Protein AF-A0A7J7GTV4-F1 (afdb_monomer_lite)

Structure (mmCIF, N/CA/C/O backbone):
data_AF-A0A7J7GTV4-F1
#
_entry.id   AF-A0A7J7GTV4-F1
#
loop_
_atom_site.group_PDB
_atom_site.id
_atom_site.type_symbol
_atom_site.label_atom_id
_atom_site.label_alt_id
_atom_site.label_comp_id
_atom_site.label_asym_id
_atom_site.label_entity_id
_atom_site.label_seq_id
_atom_site.pdbx_PDB_ins_code
_atom_site.Cartn_x
_atom_site.Cartn_y
_atom_site.Cartn_z
_atom_site.occupancy
_atom_site.B_iso_or_equiv
_atom_site.auth_seq_id
_atom_site.auth_comp_id
_atom_site.auth_asym_id
_atom_site.auth_atom_id
_atom_site.pdbx_PDB_model_num
ATOM 1 N N . MET A 1 1 ? 9.099 2.540 0.597 1.00 70.88 1 MET A N 1
ATOM 2 C CA . MET A 1 1 ? 8.971 4.013 0.679 1.00 70.88 1 MET A CA 1
ATOM 3 C C . MET A 1 1 ? 7.509 4.401 0.786 1.00 70.88 1 MET A C 1
ATOM 5 O O . MET A 1 1 ? 7.129 4.895 1.829 1.00 70.88 1 MET A O 1
ATOM 9 N N . ILE A 1 2 ? 6.687 4.075 -0.214 1.00 70.25 2 ILE A N 1
ATOM 10 C CA . ILE A 1 2 ? 5.270 4.474 -0.244 1.00 70.25 2 ILE A CA 1
ATOM 11 C C . ILE A 1 2 ? 4.413 3.881 0.897 1.00 70.25 2 ILE A C 1
ATOM 13 O O . ILE A 1 2 ? 3.488 4.518 1.371 1.00 70.25 2 ILE A O 1
ATOM 17 N N . PHE A 1 3 ? 4.768 2.697 1.414 1.00 67.94 3 PHE A N 1
ATOM 18 C CA . PHE A 1 3 ? 4.115 2.097 2.589 1.00 67.94 3 PHE A CA 1
ATOM 19 C C . PHE A 1 3 ? 4.681 2.585 3.936 1.00 67.94 3 PHE A C 1
ATOM 21 O O . PHE A 1 3 ? 4.244 2.133 4.985 1.00 67.94 3 PHE A O 1
ATOM 28 N N . LYS A 1 4 ? 5.681 3.484 3.945 1.00 69.38 4 LYS A N 1
ATOM 29 C CA . LYS A 1 4 ? 6.364 3.917 5.182 1.00 69.38 4 LYS A CA 1
ATOM 30 C C . LYS A 1 4 ? 5.688 5.117 5.876 1.00 69.38 4 LYS A C 1
ATOM 32 O O . LYS A 1 4 ? 6.223 5.604 6.874 1.00 69.38 4 LYS A O 1
ATOM 37 N N . GLY A 1 5 ? 4.522 5.551 5.402 1.00 62.59 5 GLY A N 1
ATOM 38 C CA . GLY A 1 5 ? 3.696 6.571 6.048 1.00 62.59 5 GLY A CA 1
ATOM 39 C C . GLY A 1 5 ? 2.960 7.459 5.047 1.00 62.59 5 GLY A C 1
ATOM 40 O O . GLY A 1 5 ? 3.502 7.835 4.008 1.00 62.59 5 GLY A O 1
ATOM 41 N N . ILE A 1 6 ? 1.732 7.811 5.401 1.00 74.81 6 ILE A N 1
ATOM 42 C CA . ILE A 1 6 ? 0.880 8.777 4.701 1.00 74.81 6 ILE A CA 1
ATOM 43 C C . ILE A 1 6 ? 0.579 9.939 5.647 1.00 74.81 6 ILE A C 1
ATOM 45 O O . ILE A 1 6 ? 0.777 9.832 6.857 1.00 74.81 6 ILE A O 1
ATOM 49 N N . GLU A 1 7 ? 0.110 11.066 5.119 1.00 68.31 7 GLU A N 1
ATOM 50 C CA . GLU A 1 7 ? -0.129 12.269 5.929 1.00 68.31 7 GLU A CA 1
ATOM 51 C C . GLU A 1 7 ? -1.079 12.031 7.118 1.00 68.31 7 GLU A C 1
ATOM 53 O O . GLU A 1 7 ? -0.888 12.607 8.188 1.00 68.31 7 GLU A O 1
ATOM 58 N N . LYS A 1 8 ? -2.055 11.127 6.961 1.00 70.88 8 LYS A N 1
ATOM 59 C CA . LYS A 1 8 ? -3.061 10.810 7.985 1.00 70.88 8 LYS A CA 1
ATOM 60 C C . LYS A 1 8 ? -2.704 9.644 8.914 1.00 70.88 8 LYS A C 1
ATOM 62 O O . LYS A 1 8 ? -3.321 9.537 9.968 1.00 70.88 8 LYS A O 1
ATOM 67 N N . ARG A 1 9 ? -1.792 8.743 8.521 1.00 77.94 9 ARG A N 1
ATOM 68 C CA . ARG A 1 9 ? -1.517 7.472 9.230 1.00 77.94 9 ARG A CA 1
ATOM 69 C C . ARG A 1 9 ? -0.043 7.085 9.126 1.00 77.94 9 ARG A C 1
ATOM 71 O O . ARG A 1 9 ? 0.592 7.190 8.074 1.00 77.94 9 ARG A O 1
ATOM 78 N N . THR A 1 10 ? 0.512 6.582 10.216 1.00 81.06 10 THR A N 1
ATOM 79 C CA . THR A 1 10 ? 1.858 6.002 10.232 1.00 81.06 10 THR A CA 1
ATOM 80 C C . THR A 1 10 ? 1.889 4.650 9.511 1.00 81.06 10 THR A C 1
ATOM 82 O O . THR A 1 10 ? 0.866 3.988 9.359 1.00 81.06 10 THR A O 1
ATOM 85 N N . ALA A 1 11 ? 3.082 4.199 9.103 1.00 80.81 11 ALA A N 1
ATOM 86 C CA . ALA A 1 11 ? 3.266 2.871 8.499 1.00 80.81 11 ALA A CA 1
ATOM 87 C C . ALA A 1 11 ? 2.680 1.739 9.359 1.00 80.81 11 ALA A C 1
ATOM 89 O O . ALA A 1 11 ? 2.027 0.844 8.842 1.00 80.81 11 ALA A O 1
ATOM 90 N N . ARG A 1 12 ? 2.889 1.821 10.681 1.00 83.44 12 ARG A N 1
ATOM 91 C CA . ARG A 1 12 ? 2.420 0.813 11.636 1.00 83.44 12 ARG A CA 1
ATOM 92 C C . ARG A 1 12 ? 0.898 0.774 11.712 1.00 83.44 12 ARG A C 1
ATOM 94 O O . ARG A 1 12 ? 0.327 -0.302 11.704 1.00 83.44 12 ARG A O 1
ATOM 101 N N . GLU A 1 13 ? 0.251 1.935 11.777 1.00 86.88 13 GLU A N 1
ATOM 102 C CA . GLU A 1 13 ? -1.216 2.006 11.808 1.00 86.88 13 GLU A CA 1
ATOM 103 C C . GLU A 1 13 ? -1.824 1.443 10.521 1.00 86.88 13 GLU A C 1
ATOM 105 O O . GLU A 1 13 ? -2.829 0.746 10.575 1.00 86.88 13 GLU A O 1
ATOM 110 N N . LEU A 1 14 ? -1.186 1.699 9.376 1.00 84.75 14 LEU A N 1
ATOM 111 C CA . LEU A 1 14 ? -1.613 1.168 8.085 1.00 84.75 14 LEU A CA 1
ATOM 112 C C . LEU A 1 14 ? -1.478 -0.365 8.016 1.00 84.75 14 LEU A C 1
ATOM 114 O O . LEU A 1 14 ? -2.385 -1.041 7.535 1.00 84.75 14 LEU A O 1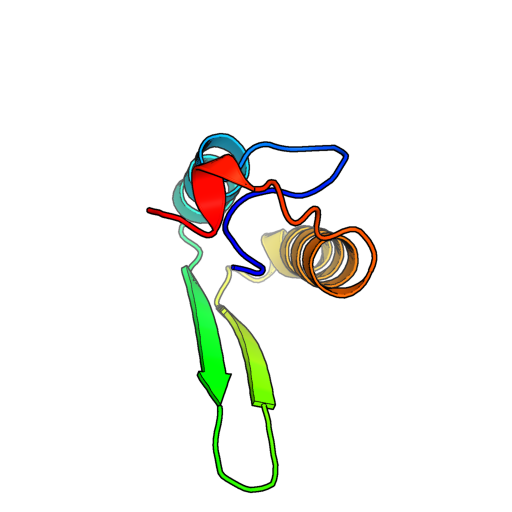
ATOM 118 N N . GLU A 1 15 ? -0.362 -0.910 8.510 1.00 83.44 15 GLU A N 1
ATOM 119 C CA . GLU A 1 15 ? -0.139 -2.358 8.622 1.00 83.44 15 GLU A CA 1
ATOM 120 C C . GLU A 1 15 ? -1.157 -3.005 9.573 1.00 83.44 15 GLU A C 1
ATOM 122 O O . GLU A 1 15 ? -1.842 -3.946 9.179 1.00 83.44 15 GLU A O 1
ATOM 127 N N . GLU A 1 16 ? -1.339 -2.451 10.776 1.00 88.19 16 GLU A N 1
ATOM 128 C CA . GLU A 1 16 ? -2.313 -2.942 11.761 1.00 88.19 16 GLU A CA 1
ATOM 129 C C . GLU A 1 16 ? -3.746 -2.901 11.217 1.00 88.19 16 GLU A C 1
ATOM 131 O O . GLU A 1 16 ? -4.544 -3.801 11.470 1.00 88.19 16 GLU A O 1
ATOM 136 N N . GLU A 1 17 ? -4.106 -1.868 10.460 1.00 88.25 17 GLU A N 1
ATOM 137 C CA . GLU A 1 17 ? -5.441 -1.735 9.886 1.00 88.25 17 GLU A CA 1
ATOM 138 C C . GLU A 1 17 ? -5.729 -2.796 8.818 1.00 88.25 17 GLU A C 1
ATOM 140 O O . GLU A 1 17 ? -6.829 -3.356 8.805 1.00 88.25 17 GLU A O 1
ATOM 145 N N . ILE A 1 18 ? -4.750 -3.087 7.955 1.00 87.75 18 ILE A N 1
ATOM 146 C CA . ILE A 1 18 ? -4.838 -4.136 6.929 1.00 87.75 18 ILE A CA 1
ATOM 147 C C . ILE A 1 18 ? -4.839 -5.533 7.568 1.00 87.75 18 ILE A C 1
ATOM 149 O O . ILE A 1 18 ? -5.625 -6.389 7.161 1.00 87.75 18 ILE A O 1
ATOM 153 N N . GLU A 1 19 ? -4.022 -5.773 8.594 1.00 88.12 19 GLU A N 1
ATOM 154 C CA . GLU A 1 19 ? -4.011 -7.059 9.300 1.00 88.12 19 GLU A CA 1
ATOM 155 C C . GLU A 1 19 ? -5.315 -7.307 10.069 1.00 88.12 19 GLU A C 1
ATOM 157 O O . GLU A 1 19 ? -5.857 -8.412 10.025 1.00 88.12 19 GLU A O 1
ATOM 162 N N . ASN A 1 20 ? -5.881 -6.277 10.708 1.00 90.62 20 ASN A N 1
ATOM 163 C CA . ASN A 1 20 ? -7.138 -6.393 11.456 1.00 90.62 20 ASN A CA 1
ATOM 164 C C . ASN A 1 20 ? -8.347 -6.747 10.573 1.00 90.62 20 ASN A C 1
ATOM 166 O O . ASN A 1 20 ? -9.301 -7.345 11.066 1.00 90.62 20 ASN A O 1
ATOM 170 N N . MET A 1 21 ? -8.321 -6.408 9.279 1.00 91.19 21 MET A N 1
ATOM 171 C CA . MET A 1 21 ? -9.343 -6.839 8.308 1.00 91.19 21 MET A CA 1
ATOM 172 C C . MET A 1 21 ? -9.049 -8.218 7.689 1.00 91.19 21 MET A C 1
ATOM 174 O O . MET A 1 21 ? -9.757 -8.661 6.787 1.00 91.19 21 MET A O 1
ATOM 178 N N . GLY A 1 22 ? -7.981 -8.899 8.125 1.00 90.44 22 GLY A N 1
ATOM 179 C CA . GLY A 1 22 ? -7.507 -10.140 7.503 1.00 90.44 22 GLY A CA 1
ATOM 180 C C . GLY A 1 22 ? -7.035 -9.945 6.058 1.00 90.44 22 GLY A C 1
ATOM 181 O O . GLY A 1 22 ? -6.987 -10.901 5.281 1.00 90.44 22 GLY A O 1
ATOM 182 N N . GLY A 1 23 ? -6.740 -8.700 5.683 1.00 90.56 23 GLY A N 1
ATOM 183 C CA . GLY A 1 23 ? -6.318 -8.309 4.353 1.00 90.56 23 GLY A CA 1
ATOM 184 C C . GLY A 1 23 ? -4.811 -8.419 4.170 1.00 90.56 23 GLY A C 1
ATOM 185 O O . GLY A 1 23 ? -4.042 -8.569 5.114 1.00 90.56 23 GLY A O 1
ATOM 186 N N . HIS A 1 24 ? -4.374 -8.312 2.921 1.00 90.88 24 HIS A N 1
ATOM 187 C CA . HIS A 1 24 ? -2.963 -8.236 2.579 1.00 90.88 24 HIS A CA 1
ATOM 188 C C . HIS A 1 24 ? -2.732 -7.198 1.482 1.00 90.88 24 HIS A C 1
ATOM 190 O O . HIS A 1 24 ? -3.281 -7.298 0.382 1.00 90.88 24 HIS A O 1
ATOM 196 N N . LEU A 1 25 ? -1.861 -6.235 1.765 1.00 90.00 25 LEU A N 1
ATOM 197 C CA . LEU A 1 25 ? -1.447 -5.166 0.861 1.00 90.00 25 LEU A CA 1
ATOM 198 C C . LEU A 1 25 ? -0.044 -5.469 0.326 1.00 90.00 25 LEU A C 1
ATOM 200 O O . LEU A 1 25 ? 0.828 -5.894 1.079 1.00 90.00 25 LEU A O 1
ATOM 204 N N . ASN A 1 26 ? 0.198 -5.272 -0.968 1.00 90.88 26 ASN A N 1
ATOM 205 C CA . ASN A 1 26 ? 1.535 -5.454 -1.529 1.00 90.88 26 ASN A CA 1
ATOM 206 C C . ASN A 1 26 ? 1.778 -4.554 -2.746 1.00 90.88 26 ASN A C 1
ATOM 208 O O . ASN A 1 26 ? 0.852 -3.970 -3.316 1.00 90.88 26 ASN A O 1
ATOM 212 N N . ALA A 1 27 ? 3.039 -4.473 -3.163 1.00 92.31 27 ALA A N 1
ATOM 213 C CA . ALA A 1 27 ? 3.442 -3.802 -4.384 1.00 92.31 27 ALA A CA 1
ATOM 214 C C . ALA A 1 27 ? 4.553 -4.553 -5.110 1.00 92.31 27 ALA A C 1
ATOM 216 O O . ALA A 1 27 ? 5.408 -5.182 -4.489 1.00 92.31 27 ALA A O 1
ATOM 217 N N . TYR A 1 28 ? 4.579 -4.428 -6.432 1.00 93.81 28 TYR A N 1
ATOM 218 C CA . TYR A 1 28 ? 5.725 -4.832 -7.236 1.00 93.81 28 TYR A CA 1
ATOM 219 C C . TYR A 1 28 ? 5.950 -3.853 -8.385 1.00 93.81 28 TYR A C 1
ATOM 221 O O . TYR A 1 28 ? 5.017 -3.221 -8.881 1.00 93.81 28 TYR A O 1
ATOM 229 N N . THR A 1 29 ? 7.198 -3.768 -8.831 1.00 95.50 29 THR A N 1
ATOM 230 C CA . THR A 1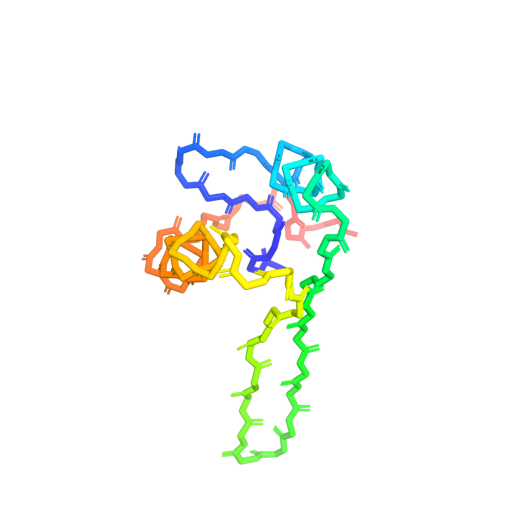 29 ? 7.615 -2.931 -9.956 1.00 95.50 29 THR A CA 1
ATOM 231 C C . THR A 1 29 ? 8.367 -3.789 -10.964 1.00 95.50 29 THR A C 1
ATOM 233 O O . THR A 1 29 ? 9.244 -4.572 -10.604 1.00 95.50 29 THR A O 1
ATOM 236 N N . SER A 1 30 ? 7.999 -3.634 -12.230 1.00 95.81 30 SER A N 1
ATOM 237 C CA . SER A 1 30 ? 8.674 -4.169 -13.410 1.00 95.81 30 SER A CA 1
ATOM 238 C C . SER A 1 30 ? 9.315 -3.019 -14.200 1.00 95.81 30 SER A C 1
ATOM 240 O O . SER A 1 30 ? 9.298 -1.866 -13.773 1.00 95.81 30 SER A O 1
ATOM 242 N N . ARG A 1 31 ? 9.883 -3.320 -15.372 1.00 95.75 31 ARG A N 1
ATOM 243 C CA . ARG A 1 31 ? 10.509 -2.318 -16.248 1.00 95.75 31 ARG A CA 1
ATOM 244 C C . ARG A 1 31 ? 9.532 -1.257 -16.748 1.00 95.75 31 ARG A C 1
ATOM 246 O O . ARG A 1 31 ? 9.925 -0.110 -16.903 1.00 95.75 31 ARG A O 1
ATOM 253 N N . GLU A 1 32 ? 8.284 -1.638 -17.001 1.00 97.50 32 GLU A N 1
ATOM 254 C CA . GLU A 1 32 ? 7.306 -0.766 -17.667 1.00 97.50 32 GLU A CA 1
ATOM 255 C C . GLU A 1 32 ? 6.006 -0.598 -16.869 1.00 97.50 32 GLU A C 1
ATOM 257 O O . GLU A 1 32 ? 5.082 0.064 -17.330 1.00 97.50 32 GLU A O 1
ATOM 262 N N . HIS A 1 33 ? 5.864 -1.262 -15.721 1.00 94.69 33 HIS A N 1
ATOM 263 C CA . HIS A 1 33 ? 4.623 -1.231 -14.949 1.00 94.69 33 HIS A CA 1
ATOM 264 C C . HIS A 1 33 ? 4.913 -1.432 -13.469 1.00 94.69 33 HIS A C 1
ATOM 266 O O . HIS A 1 33 ? 5.774 -2.222 -13.084 1.00 94.69 33 HIS A O 1
ATOM 272 N N . THR A 1 34 ? 4.147 -0.727 -12.649 1.00 95.50 34 THR A N 1
ATOM 273 C CA . THR A 1 34 ? 4.142 -0.862 -11.198 1.00 95.50 34 THR A CA 1
ATOM 274 C C . THR A 1 34 ? 2.720 -1.154 -10.766 1.00 95.50 34 THR A C 1
ATOM 276 O O . THR A 1 34 ? 1.783 -0.520 -11.249 1.00 95.50 34 THR A O 1
ATOM 279 N N . ALA A 1 35 ? 2.563 -2.111 -9.862 1.00 94.69 35 ALA A N 1
ATOM 280 C CA . ALA A 1 35 ? 1.278 -2.478 -9.303 1.00 94.69 35 ALA A CA 1
ATOM 281 C C . ALA A 1 35 ? 1.299 -2.289 -7.789 1.00 94.69 35 ALA A C 1
ATOM 283 O O . ALA A 1 35 ? 2.193 -2.791 -7.107 1.00 94.69 35 ALA A O 1
ATOM 284 N N . TYR A 1 36 ? 0.267 -1.621 -7.287 1.00 93.94 36 TYR A N 1
ATOM 285 C CA . TYR A 1 36 ? -0.102 -1.560 -5.878 1.00 93.94 36 TYR A CA 1
ATOM 286 C C . TYR A 1 36 ? -1.456 -2.239 -5.755 1.00 93.94 36 TYR A C 1
ATOM 288 O O . TYR A 1 36 ? -2.384 -1.881 -6.480 1.00 93.94 36 TYR A O 1
ATOM 296 N N . TYR A 1 37 ? -1.566 -3.251 -4.901 1.00 94.19 37 TYR A N 1
ATOM 297 C CA . TYR A 1 37 ? -2.791 -4.035 -4.799 1.00 94.19 37 TYR A CA 1
ATOM 298 C C . TYR A 1 37 ? -3.074 -4.460 -3.363 1.00 94.19 37 TYR A C 1
ATOM 300 O O . TYR A 1 37 ? -2.167 -4.602 -2.542 1.00 94.19 37 TYR A O 1
ATOM 308 N N . ALA A 1 38 ? -4.352 -4.703 -3.091 1.00 93.75 38 ALA A N 1
ATOM 309 C CA . ALA A 1 38 ? -4.842 -5.232 -1.831 1.00 93.75 38 ALA A CA 1
ATOM 310 C C . ALA A 1 38 ? -5.715 -6.461 -2.103 1.00 93.75 38 ALA A C 1
ATOM 312 O O . ALA A 1 38 ? -6.516 -6.471 -3.038 1.00 93.75 38 ALA A O 1
ATOM 313 N N . LYS A 1 39 ? -5.553 -7.500 -1.286 1.00 95.19 39 LYS A N 1
ATOM 314 C CA . LYS A 1 39 ? -6.485 -8.624 -1.184 1.00 95.19 39 LYS A CA 1
ATOM 315 C C . LYS A 1 39 ? -7.216 -8.481 0.139 1.00 95.19 39 LYS A C 1
ATOM 317 O O . LYS A 1 39 ? -6.561 -8.450 1.173 1.00 95.19 39 LYS A O 1
ATOM 322 N N . VAL A 1 40 ? -8.535 -8.373 0.100 1.00 95.69 40 VAL A N 1
ATOM 323 C CA . VAL A 1 40 ? -9.378 -8.149 1.279 1.00 95.69 40 VAL A CA 1
ATOM 324 C C . VAL A 1 40 ? -10.677 -8.936 1.155 1.00 95.69 40 VAL A C 1
ATOM 326 O O . VAL A 1 40 ? -11.000 -9.421 0.066 1.00 95.69 40 VAL A O 1
ATOM 329 N N . MET A 1 41 ? -11.408 -9.060 2.262 1.00 95.06 41 MET A N 1
ATOM 330 C CA . MET A 1 41 ? -12.779 -9.563 2.238 1.00 95.06 41 MET A CA 1
ATOM 331 C C . MET A 1 41 ? -13.694 -8.578 1.499 1.00 95.06 41 MET A C 1
ATOM 333 O O . MET A 1 41 ? -13.395 -7.390 1.373 1.00 95.06 41 MET A O 1
ATOM 337 N N . ASP A 1 42 ? -14.819 -9.077 1.000 1.00 96.19 42 ASP A N 1
ATOM 338 C CA . ASP A 1 42 ? -15.800 -8.320 0.217 1.00 96.19 42 ASP A CA 1
ATOM 339 C C . ASP A 1 42 ? -16.279 -7.045 0.926 1.00 96.19 42 ASP A C 1
ATOM 341 O O . ASP A 1 42 ? -16.317 -5.970 0.323 1.00 96.19 42 ASP A O 1
ATOM 345 N N . ASN A 1 43 ? -16.561 -7.147 2.225 1.00 96.50 43 ASN A N 1
ATOM 346 C CA . ASN A 1 43 ? -17.030 -6.023 3.035 1.00 96.50 43 ASN A CA 1
ATOM 347 C C . ASN A 1 43 ? -15.967 -4.928 3.239 1.00 96.50 43 ASN A C 1
ATOM 349 O O . ASN 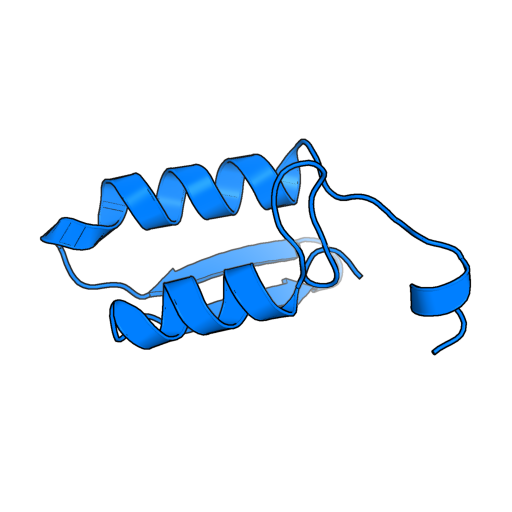A 1 43 ? -16.316 -3.781 3.517 1.00 96.50 43 ASN A O 1
ATOM 353 N N . ASP A 1 44 ? -14.685 -5.248 3.054 1.00 96.31 44 ASP A N 1
ATOM 354 C CA . ASP A 1 44 ? -13.562 -4.335 3.286 1.00 96.31 44 ASP A CA 1
ATOM 355 C C . ASP A 1 44 ? -13.055 -3.656 2.006 1.00 96.31 44 ASP A C 1
ATOM 357 O O . ASP A 1 44 ? -12.166 -2.804 2.064 1.00 96.31 44 ASP A O 1
ATOM 361 N N . VAL A 1 45 ? -13.635 -3.966 0.840 1.00 96.00 45 VAL A N 1
ATOM 362 C CA . VAL A 1 45 ? -13.246 -3.361 -0.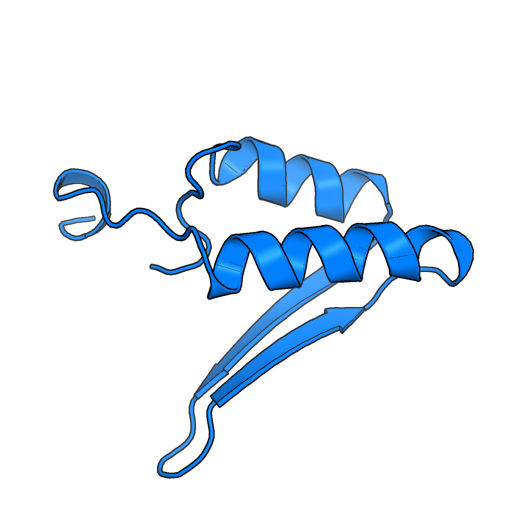447 1.00 96.00 45 VAL A CA 1
ATOM 363 C C . VAL A 1 45 ? -13.259 -1.823 -0.416 1.00 96.00 45 VAL A C 1
ATOM 365 O O . VAL A 1 45 ? -12.264 -1.233 -0.849 1.00 96.00 45 VAL A O 1
ATOM 368 N N . PRO A 1 46 ? -14.294 -1.134 0.115 1.00 95.94 46 PRO A N 1
ATOM 369 C CA . PRO A 1 46 ? -14.285 0.329 0.186 1.00 95.94 46 PRO A CA 1
ATOM 370 C C . PRO A 1 46 ? -13.115 0.872 1.014 1.00 95.94 46 PRO A C 1
ATOM 372 O O . PRO A 1 46 ? -12.505 1.876 0.654 1.00 95.94 46 PRO A O 1
ATOM 375 N N . LYS A 1 47 ? -12.771 0.174 2.100 1.00 92.81 47 LYS A N 1
ATOM 376 C CA . LYS A 1 47 ? -11.691 0.552 3.010 1.00 92.81 47 LYS A CA 1
ATOM 377 C C . LYS A 1 47 ? -10.318 0.322 2.378 1.00 92.81 47 LYS A C 1
ATOM 379 O O . LYS A 1 47 ? -9.451 1.185 2.461 1.00 92.81 47 LYS A O 1
ATOM 384 N N . ALA A 1 48 ? -10.134 -0.794 1.676 1.00 93.25 48 ALA A N 1
ATOM 385 C CA . ALA A 1 48 ? -8.918 -1.068 0.915 1.00 93.25 48 ALA A CA 1
ATOM 386 C C . ALA A 1 48 ? -8.686 -0.044 -0.207 1.00 93.25 48 ALA A C 1
ATOM 388 O O . ALA A 1 48 ? -7.546 0.341 -0.465 1.00 93.25 48 ALA A O 1
ATOM 389 N N . LEU A 1 49 ? -9.762 0.410 -0.859 1.00 94.81 49 LEU A N 1
ATOM 390 C CA . LEU A 1 49 ? -9.689 1.431 -1.900 1.00 94.81 49 LEU A CA 1
ATOM 391 C C . LEU A 1 49 ? -9.290 2.800 -1.332 1.00 94.81 49 LEU A C 1
ATOM 393 O O . LEU A 1 49 ? -8.435 3.458 -1.921 1.00 94.81 49 LEU A O 1
ATOM 397 N N . ASP A 1 50 ? -9.860 3.197 -0.189 1.00 92.69 50 ASP A N 1
ATOM 398 C CA . ASP A 1 50 ? -9.460 4.413 0.538 1.00 92.69 50 ASP A CA 1
ATOM 399 C C . ASP A 1 50 ? -7.970 4.370 0.896 1.00 92.69 50 ASP A C 1
ATOM 401 O O . ASP A 1 50 ? -7.222 5.291 0.572 1.00 92.69 50 ASP A O 1
ATOM 405 N N . ILE A 1 51 ? -7.515 3.249 1.460 1.00 89.94 51 ILE A N 1
ATOM 406 C CA . ILE A 1 51 ? -6.110 3.039 1.821 1.00 89.94 51 ILE A CA 1
ATOM 407 C C . ILE A 1 51 ? -5.199 3.152 0.589 1.00 89.94 51 ILE A C 1
ATOM 409 O O . ILE A 1 51 ? -4.207 3.879 0.623 1.00 89.94 51 ILE A O 1
ATOM 413 N N . LEU A 1 52 ? -5.526 2.472 -0.515 1.00 91.94 52 LEU A N 1
ATOM 414 C CA . LEU A 1 52 ? -4.735 2.551 -1.748 1.00 91.94 52 LEU A CA 1
ATOM 415 C C . LEU A 1 52 ? -4.699 3.975 -2.318 1.00 91.94 52 LEU A C 1
ATOM 417 O O . LEU A 1 52 ? -3.638 4.421 -2.757 1.00 91.94 52 LEU A O 1
ATOM 421 N N . ALA A 1 53 ? -5.821 4.696 -2.301 1.00 92.75 53 ALA A N 1
ATOM 422 C CA . ALA A 1 53 ? -5.877 6.078 -2.763 1.00 92.75 53 ALA A CA 1
ATOM 423 C C . ALA A 1 53 ? -4.993 6.996 -1.905 1.00 92.75 53 ALA A C 1
ATOM 425 O O . ALA A 1 53 ? -4.223 7.782 -2.455 1.00 92.75 53 ALA A O 1
ATOM 426 N N . ASP A 1 54 ? -5.048 6.853 -0.579 1.00 89.25 54 ASP A N 1
ATOM 427 C CA . ASP A 1 54 ? -4.277 7.679 0.353 1.00 89.25 54 ASP A CA 1
ATOM 428 C C . ASP A 1 54 ? -2.766 7.422 0.214 1.00 89.25 54 ASP A C 1
ATOM 430 O O . ASP A 1 54 ? -1.967 8.357 0.161 1.00 89.25 54 ASP A O 1
ATOM 434 N N . ILE A 1 55 ? -2.365 6.158 0.031 1.00 88.50 55 ILE A N 1
ATOM 435 C CA . ILE A 1 55 ? -0.971 5.771 -0.250 1.00 88.50 55 ILE A CA 1
ATOM 436 C C . ILE A 1 55 ? -0.476 6.380 -1.563 1.00 88.50 55 ILE A C 1
ATOM 438 O O . ILE A 1 55 ? 0.650 6.868 -1.632 1.00 88.50 55 ILE A O 1
ATOM 442 N N . LEU A 1 56 ? -1.290 6.344 -2.618 1.00 90.06 56 LEU A N 1
ATOM 443 C CA . LEU A 1 56 ? -0.876 6.818 -3.939 1.00 90.06 56 LEU A CA 1
ATOM 444 C C . LEU A 1 56 ? -0.858 8.346 -4.051 1.00 90.06 56 LEU A C 1
ATOM 446 O O . LEU A 1 56 ? -0.071 8.876 -4.832 1.00 90.06 56 LEU A O 1
ATOM 450 N N . GLN A 1 57 ? -1.707 9.048 -3.298 1.00 90.25 57 GLN A N 1
ATOM 451 C CA . GLN A 1 57 ? -1.878 10.500 -3.418 1.00 90.25 57 GLN A CA 1
ATOM 452 C C . GLN A 1 57 ? -1.133 11.284 -2.331 1.0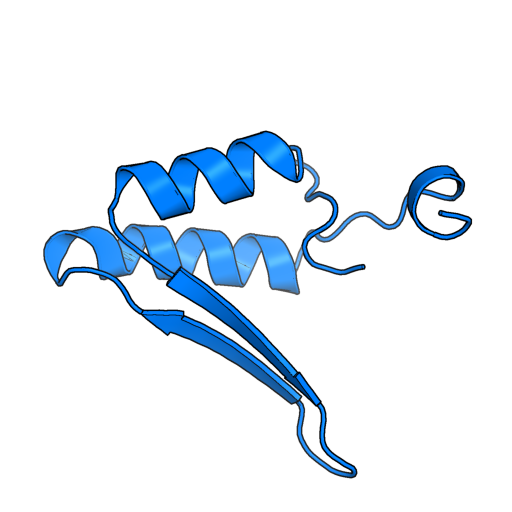0 90.25 57 GLN A C 1
ATOM 454 O O . GLN A 1 57 ? -0.580 12.340 -2.627 1.00 90.25 57 GLN A O 1
ATOM 459 N N . ASN A 1 58 ? -1.069 10.762 -1.101 1.00 88.06 58 ASN A N 1
ATOM 460 C CA . ASN A 1 58 ? -0.623 11.503 0.088 1.00 88.06 58 ASN A CA 1
ATOM 461 C C . ASN A 1 58 ? 0.551 10.818 0.816 1.00 88.06 58 ASN A C 1
ATOM 463 O O . ASN A 1 58 ? 0.738 10.981 2.027 1.00 88.06 58 ASN A O 1
ATOM 467 N N . SER A 1 59 ? 1.351 10.024 0.094 1.00 85.00 59 SER A N 1
ATOM 468 C CA . SER A 1 59 ? 2.564 9.406 0.643 1.00 85.00 59 SER A CA 1
ATOM 469 C C . SER A 1 59 ? 3.590 10.468 1.038 1.00 85.00 59 SER A C 1
ATOM 471 O O . SER A 1 59 ? 4.001 11.294 0.220 1.00 85.00 59 SER A O 1
ATOM 473 N N . LYS A 1 60 ? 4.078 10.390 2.281 1.00 83.19 60 LYS A N 1
ATOM 474 C CA . LYS A 1 60 ? 5.086 11.309 2.817 1.00 83.19 60 LYS A CA 1
ATOM 475 C C . LYS A 1 60 ? 6.448 10.629 2.899 1.00 83.19 60 LYS A C 1
ATOM 477 O O . LYS A 1 60 ? 6.618 9.604 3.556 1.00 83.19 60 LYS A O 1
ATOM 482 N N . PHE A 1 61 ? 7.446 11.243 2.275 1.00 83.25 61 PHE A N 1
ATOM 483 C CA . PHE A 1 61 ? 8.816 10.735 2.257 1.00 83.25 61 PHE A CA 1
ATOM 484 C C . PHE A 1 61 ? 9.664 11.472 3.301 1.00 83.25 61 PHE A C 1
ATOM 486 O O . PHE A 1 61 ? 10.212 12.535 3.035 1.00 83.25 61 PHE A O 1
ATOM 493 N N . ASP A 1 62 ? 9.730 10.918 4.513 1.00 82.12 62 ASP A N 1
ATOM 494 C CA . ASP A 1 62 ? 10.564 11.442 5.604 1.00 82.12 62 ASP A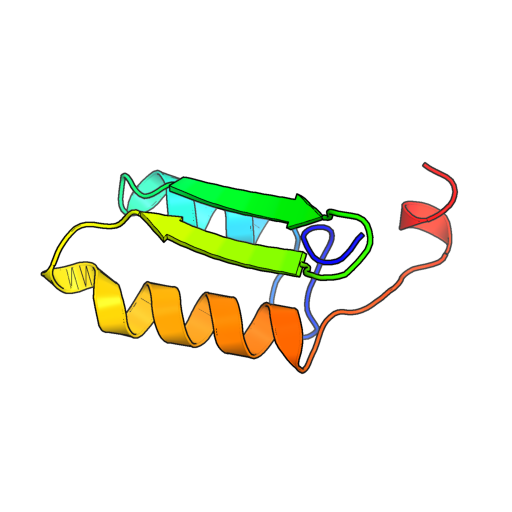 CA 1
ATOM 495 C C . ASP A 1 62 ? 12.027 11.001 5.450 1.00 82.12 62 ASP A C 1
ATOM 497 O O . ASP A 1 62 ? 12.290 9.803 5.330 1.00 82.12 62 ASP A O 1
ATOM 501 N N . GLU A 1 63 ? 12.984 11.932 5.506 1.00 84.94 63 GLU A N 1
ATOM 502 C CA . GLU A 1 63 ? 14.414 11.639 5.303 1.00 84.94 63 GLU A CA 1
ATOM 503 C C . GLU A 1 63 ? 14.951 10.529 6.219 1.00 84.94 63 GLU A C 1
ATOM 505 O O . GLU A 1 63 ? 15.703 9.662 5.766 1.00 84.94 63 GLU A O 1
ATOM 510 N N . ASN A 1 64 ? 14.520 10.469 7.483 1.00 82.88 64 ASN A N 1
ATOM 511 C CA . ASN A 1 64 ? 14.971 9.430 8.415 1.00 82.88 64 ASN A CA 1
ATOM 512 C C . ASN A 1 64 ? 14.456 8.037 8.025 1.00 82.88 64 ASN A C 1
ATOM 514 O O . ASN A 1 64 ? 15.047 7.022 8.394 1.00 82.88 64 ASN A O 1
ATOM 518 N N . ARG A 1 65 ? 13.332 7.967 7.299 1.00 76.69 65 ARG A N 1
ATOM 519 C CA . ARG A 1 65 ? 12.741 6.722 6.780 1.00 76.69 65 ARG A CA 1
ATOM 520 C C . ARG A 1 65 ? 13.318 6.311 5.427 1.00 76.69 65 ARG A C 1
ATOM 522 O O . ARG A 1 65 ? 13.235 5.123 5.098 1.00 76.69 65 ARG A O 1
ATOM 529 N N . ILE A 1 66 ? 13.855 7.263 4.662 1.00 83.06 66 ILE A N 1
ATOM 530 C CA . ILE A 1 66 ? 14.588 7.013 3.412 1.00 83.06 66 ILE A CA 1
ATOM 531 C C . ILE A 1 66 ? 15.959 6.416 3.732 1.00 83.06 66 ILE A C 1
ATOM 533 O O . ILE A 1 66 ? 16.333 5.402 3.154 1.00 83.06 66 ILE A O 1
ATOM 537 N N . ASN A 1 67 ? 16.669 7.000 4.698 1.00 84.94 67 ASN A N 1
ATOM 538 C CA . ASN A 1 67 ? 18.032 6.612 5.076 1.00 84.94 67 ASN A CA 1
ATOM 539 C C . ASN A 1 67 ? 18.105 5.344 5.959 1.00 84.94 67 ASN A C 1
ATOM 541 O O . ASN A 1 67 ? 19.148 5.059 6.547 1.00 84.94 67 ASN A O 1
ATOM 545 N N . ARG A 1 68 ? 16.996 4.602 6.072 1.00 69.06 68 ARG A N 1
ATOM 546 C CA . ARG A 1 68 ? 16.825 3.369 6.856 1.00 69.06 68 ARG A CA 1
ATOM 547 C C . ARG A 1 68 ? 16.386 2.218 5.963 1.00 69.06 68 ARG A C 1
ATOM 549 O O . ARG A 1 68 ? 17.012 1.149 6.068 1.00 69.06 68 ARG A O 1
#

pLDDT: mean 87.26, std 8.58, range [62.59, 97.5]

InterPro domains:
  IPR011249 Metalloenzyme, LuxS/M16 peptidase-like [SSF63411] (1-68)
  IPR011765 Peptidase M16, N-terminal [PF00675] (1-68)
  IPR050361 Mitochondrial Processing Peptidase/Ubiquinol-cytochrome c Reductase Complex [PTHR11851] (1-68)

Foldseek 3Di:
DLLQDFPVDGSVRLVVVCVVQVKDWDWDDDPPDIDTDMDGDPVCVVVRVVSVVRSVPGRDDDPVSVVD

Organism: Camellia sinensis (NCBI:txid4442)

Radius of gyration: 12.35 Å; chains: 1; bounding box: 35×22×30 Å

Sequence (68 aa):
MIFKGIEKRTARELEEEIENMGGHLNAYTSREHTAYYAKVMDNDVPKALDILADILQNSKFDENRINR

Secondary structure (DSSP, 8-state):
-GGGEETTEEHHHHHHHHHHTT-EEEEEE-SS-EEEEEE--GGGHHHHHHHHHHHHHSB---HHHH--